Protein AF-A0A928Z2Z4-F1 (afdb_monomer)

Structure (mmCIF, N/CA/C/O backbone):
data_AF-A0A928Z2Z4-F1
#
_entry.id   AF-A0A928Z2Z4-F1
#
loop_
_atom_site.group_PDB
_atom_site.id
_atom_site.type_symbol
_atom_site.label_atom_id
_atom_site.label_alt_id
_atom_site.label_comp_id
_atom_site.label_asym_id
_atom_site.label_entity_id
_atom_site.label_seq_id
_atom_site.pdbx_PDB_ins_code
_atom_site.Cartn_x
_atom_site.Cartn_y
_atom_site.Cartn_z
_atom_site.occupancy
_atom_site.B_iso_or_equiv
_atom_site.auth_seq_id
_atom_site.auth_comp_id
_atom_site.auth_asym_id
_atom_site.auth_atom_id
_atom_site.pdbx_PDB_model_num
ATOM 1 N N . MET A 1 1 ? -18.071 9.740 18.541 1.00 49.12 1 MET A N 1
ATOM 2 C CA . MET A 1 1 ? -18.216 8.530 17.700 1.00 49.12 1 MET A CA 1
ATOM 3 C C . MET A 1 1 ? -17.356 8.720 16.455 1.00 49.12 1 MET A C 1
ATOM 5 O O . MET A 1 1 ? -17.715 9.522 15.602 1.00 49.12 1 MET A O 1
ATOM 9 N N . ALA A 1 2 ? -16.173 8.103 16.381 1.00 55.75 2 ALA A N 1
ATOM 10 C CA . ALA A 1 2 ? -15.325 8.223 15.194 1.00 55.75 2 ALA A CA 1
ATOM 11 C C . ALA A 1 2 ? -16.017 7.515 14.021 1.00 55.75 2 ALA A C 1
ATOM 13 O O . ALA A 1 2 ? -16.291 6.320 14.097 1.00 55.75 2 ALA A O 1
ATOM 14 N N . ARG A 1 3 ? -16.338 8.256 12.956 1.00 61.00 3 ARG A N 1
ATOM 15 C CA . ARG A 1 3 ? -16.936 7.700 11.739 1.00 61.00 3 ARG A CA 1
ATOM 16 C C . ARG A 1 3 ? -15.921 6.742 11.117 1.00 61.00 3 ARG A C 1
ATOM 18 O O . ARG A 1 3 ? -14.971 7.192 10.476 1.00 61.00 3 ARG A O 1
ATOM 25 N N . GLN A 1 4 ? -16.092 5.443 11.350 1.00 61.50 4 GLN A N 1
ATOM 26 C CA . GLN A 1 4 ? -15.283 4.403 10.727 1.00 61.50 4 GLN A CA 1
ATOM 27 C C . GLN A 1 4 ? -15.541 4.506 9.223 1.00 61.50 4 GLN A C 1
ATOM 29 O O . GLN A 1 4 ? -16.620 4.185 8.732 1.00 61.50 4 GLN A O 1
ATOM 34 N N . ARG A 1 5 ? -14.598 5.103 8.492 1.00 66.50 5 ARG A N 1
ATOM 35 C CA . ARG A 1 5 ? -14.699 5.222 7.039 1.00 66.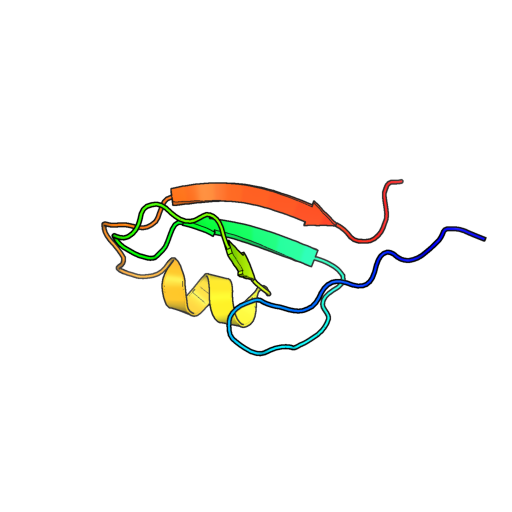50 5 ARG A CA 1
ATOM 36 C C . ARG A 1 5 ? -14.417 3.845 6.485 1.00 66.50 5 ARG A C 1
ATOM 38 O O . ARG A 1 5 ? -13.258 3.536 6.274 1.00 66.50 5 ARG A O 1
ATOM 45 N N . VAL A 1 6 ? -15.433 3.013 6.316 1.00 72.81 6 VAL A N 1
ATOM 46 C CA . VAL A 1 6 ? -15.225 1.692 5.733 1.00 72.81 6 VAL A CA 1
ATOM 47 C C . VAL A 1 6 ? -15.007 1.862 4.233 1.00 72.81 6 VAL A C 1
ATOM 49 O O . VAL A 1 6 ? -15.740 2.588 3.562 1.00 72.81 6 VAL A O 1
ATOM 52 N N . LYS A 1 7 ? -13.919 1.285 3.729 1.00 83.38 7 LYS A N 1
ATOM 53 C CA . LYS A 1 7 ? -13.626 1.195 2.300 1.00 83.38 7 LYS A CA 1
ATOM 54 C C . LYS A 1 7 ? -13.569 -0.275 1.929 1.00 83.38 7 LYS A C 1
ATOM 56 O O . LYS A 1 7 ? -13.202 -1.097 2.769 1.00 83.38 7 LYS A O 1
ATOM 61 N N . CYS A 1 8 ? -13.886 -0.567 0.675 1.00 91.12 8 CYS A N 1
ATOM 62 C CA . CYS A 1 8 ? -13.787 -1.899 0.096 1.00 91.12 8 CYS A CA 1
ATOM 63 C C . CYS A 1 8 ? -12.531 -2.004 -0.771 1.00 91.12 8 CYS A C 1
ATOM 65 O O . CYS A 1 8 ? -12.103 -1.028 -1.387 1.00 91.12 8 CYS A O 1
ATOM 67 N N . CYS A 1 9 ? -11.925 -3.188 -0.789 1.00 93.31 9 CYS A N 1
ATOM 68 C CA . CYS A 1 9 ? -10.800 -3.506 -1.655 1.00 93.31 9 CYS A CA 1
ATOM 69 C C . CYS A 1 9 ? -11.226 -3.417 -3.127 1.00 93.31 9 CYS A C 1
ATOM 71 O O . CYS A 1 9 ? -12.215 -4.044 -3.505 1.00 93.31 9 CYS A O 1
ATOM 73 N N . GLY A 1 10 ? -10.447 -2.726 -3.960 1.00 90.88 10 GLY A N 1
ATOM 74 C CA . GLY A 1 10 ? -10.702 -2.610 -5.401 1.00 90.88 10 GLY A CA 1
ATOM 75 C C . GLY A 1 10 ? -10.631 -3.934 -6.173 1.00 90.88 10 GLY A C 1
ATOM 76 O O . GLY A 1 10 ? -11.179 -4.020 -7.262 1.00 90.88 10 GLY A O 1
ATOM 77 N N . ILE A 1 11 ? -10.008 -4.976 -5.603 1.00 91.94 11 ILE A N 1
ATOM 78 C CA . ILE A 1 11 ? -9.868 -6.298 -6.243 1.00 91.94 11 ILE A CA 1
ATOM 79 C C . ILE A 1 11 ? -10.913 -7.296 -5.734 1.00 91.94 11 ILE A C 1
ATOM 81 O O . ILE A 1 11 ? -11.571 -7.965 -6.522 1.00 91.94 11 ILE A O 1
ATOM 85 N N . CYS A 1 12 ? -11.052 -7.445 -4.413 1.00 93.44 12 CYS A N 1
ATOM 86 C CA . CYS A 1 12 ? -11.894 -8.495 -3.824 1.00 93.44 12 CYS A CA 1
ATOM 87 C C . CYS A 1 12 ? -13.173 -7.981 -3.155 1.00 93.44 12 CYS A C 1
ATOM 89 O O . CYS A 1 12 ? -13.915 -8.782 -2.591 1.00 93.44 12 CYS A O 1
ATOM 91 N N . GLY A 1 13 ? -13.407 -6.666 -3.130 1.00 92.19 13 GLY A N 1
ATOM 92 C CA . GLY A 1 13 ? -14.585 -6.050 -2.511 1.00 92.19 13 GLY A CA 1
ATOM 93 C C . GLY A 1 13 ? -14.637 -6.127 -0.981 1.00 92.19 13 GLY A C 1
ATOM 94 O O . GLY A 1 13 ? -15.530 -5.542 -0.379 1.00 92.19 13 GLY A O 1
ATOM 95 N N . LYS A 1 14 ? -13.683 -6.805 -0.327 1.00 90.75 14 LYS A N 1
ATOM 96 C CA . LYS A 1 14 ? -13.669 -6.958 1.133 1.00 90.75 14 LYS A CA 1
ATOM 97 C C . LYS A 1 14 ? -13.325 -5.655 1.840 1.00 90.75 14 LYS A C 1
ATOM 99 O O . LYS A 1 14 ? -12.432 -4.914 1.420 1.00 90.75 14 LYS A O 1
ATOM 104 N N . GLU A 1 15 ? -13.988 -5.435 2.960 1.00 89.50 15 GLU A N 1
ATOM 105 C CA . GLU A 1 15 ? -13.694 -4.342 3.873 1.00 89.50 15 GLU A CA 1
ATOM 106 C C . GLU A 1 15 ? -12.432 -4.661 4.682 1.00 89.50 15 GLU A C 1
ATOM 108 O O . GLU A 1 15 ? -12.211 -5.794 5.113 1.00 89.50 15 GLU A O 1
ATOM 113 N N . ALA A 1 16 ? -11.573 -3.662 4.881 1.00 88.06 16 ALA A N 1
ATOM 114 C CA . ALA A 1 16 ? -10.361 -3.820 5.675 1.00 88.06 16 ALA A CA 1
ATOM 115 C C . ALA A 1 16 ? -10.041 -2.541 6.448 1.00 88.06 16 ALA A C 1
ATOM 117 O O . ALA A 1 16 ? -10.131 -1.434 5.919 1.00 88.06 16 ALA A O 1
ATOM 118 N N . ALA A 1 17 ? -9.600 -2.697 7.698 1.00 87.44 17 ALA A N 1
ATOM 119 C CA . ALA A 1 17 ? -9.158 -1.575 8.526 1.00 87.44 17 ALA A CA 1
ATOM 120 C C . ALA A 1 17 ? -7.850 -0.941 8.018 1.00 87.44 17 ALA A C 1
ATOM 122 O O . ALA A 1 17 ? -7.559 0.217 8.321 1.00 87.44 17 ALA A O 1
ATOM 123 N N . VAL A 1 18 ? -7.063 -1.702 7.253 1.00 89.00 18 VAL A N 1
ATOM 124 C CA . VAL A 1 18 ? -5.813 -1.275 6.623 1.00 89.00 18 VAL A CA 1
ATOM 125 C C . VAL A 1 18 ? -5.881 -1.622 5.143 1.00 89.00 18 VAL A C 1
ATOM 127 O O . VAL A 1 18 ? -6.157 -2.766 4.784 1.00 89.00 18 VAL A O 1
ATOM 130 N N . MET A 1 19 ? -5.608 -0.637 4.294 1.00 92.94 19 MET A N 1
ATOM 131 C CA . MET A 1 19 ? -5.532 -0.808 2.847 1.00 92.94 19 MET A CA 1
ATOM 132 C C . MET A 1 19 ? -4.255 -0.194 2.304 1.00 92.94 19 MET A C 1
ATOM 134 O O . MET A 1 19 ? -3.740 0.790 2.835 1.00 92.94 19 MET A O 1
ATOM 138 N N . TYR A 1 20 ? -3.769 -0.765 1.219 1.00 94.19 20 TYR A N 1
ATOM 139 C CA . TYR A 1 20 ? -2.562 -0.352 0.534 1.00 94.19 20 TY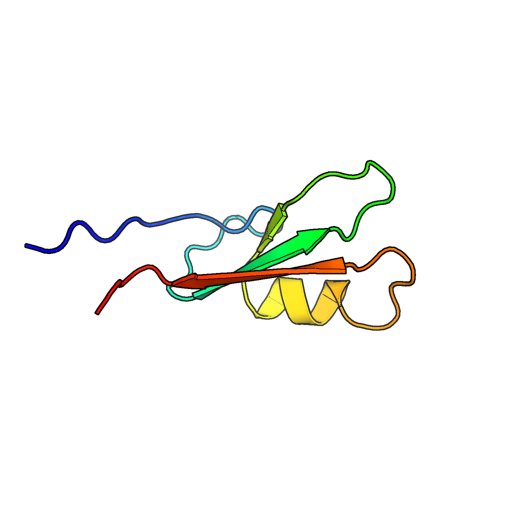R A CA 1
ATOM 140 C C . TYR A 1 20 ? -2.98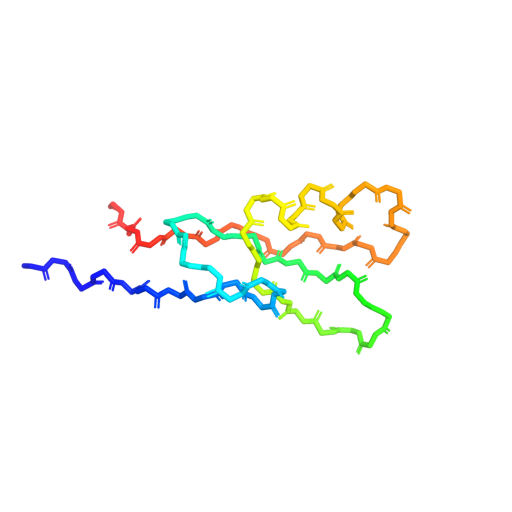2 0.368 -0.733 1.00 94.19 20 TYR A C 1
ATOM 142 O O . TYR A 1 20 ? -3.751 -0.165 -1.531 1.00 94.19 20 TYR A O 1
ATOM 150 N N . ARG A 1 21 ? -2.511 1.603 -0.887 1.00 94.88 21 ARG A N 1
ATOM 151 C CA . ARG A 1 21 ? -2.619 2.320 -2.145 1.00 94.88 21 ARG A CA 1
ATOM 152 C C . ARG A 1 21 ? -1.445 1.887 -3.004 1.00 94.88 21 ARG A C 1
ATOM 154 O O . ARG A 1 21 ? -0.298 2.128 -2.629 1.00 94.88 21 ARG A O 1
ATOM 161 N N . CYS A 1 22 ? -1.716 1.270 -4.137 1.00 94.00 22 CYS A N 1
ATOM 162 C CA . CYS A 1 22 ? -0.678 0.893 -5.078 1.00 94.00 22 CYS A CA 1
ATOM 163 C C . CYS A 1 22 ? -1.180 0.990 -6.508 1.00 94.00 22 CYS A C 1
ATOM 165 O O . CYS A 1 22 ? -2.373 0.885 -6.779 1.00 94.00 22 CYS A O 1
ATOM 167 N N . ARG A 1 23 ? -0.239 1.162 -7.418 1.00 93.94 23 ARG A N 1
ATOM 168 C CA . ARG 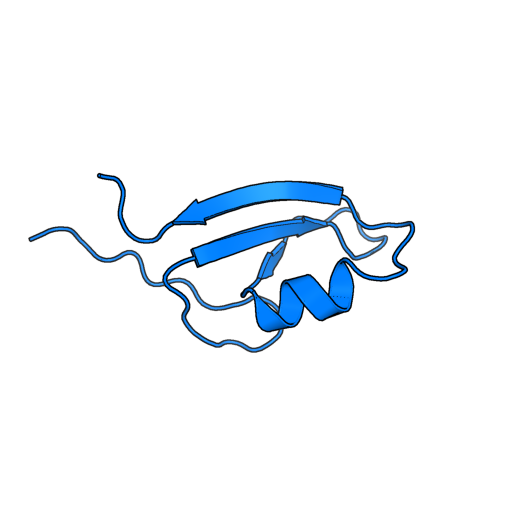A 1 23 ? -0.444 0.970 -8.840 1.00 93.94 23 ARG A CA 1
ATOM 169 C C . ARG A 1 23 ? 0.121 -0.387 -9.184 1.00 93.94 23 ARG A C 1
ATOM 171 O O . ARG A 1 23 ? 1.267 -0.649 -8.848 1.00 93.94 23 ARG A O 1
ATOM 178 N N . HIS A 1 24 ? -0.681 -1.253 -9.774 1.00 89.75 24 HIS A N 1
ATOM 179 C CA . HIS A 1 24 ? -0.248 -2.602 -10.145 1.00 89.75 24 HIS A CA 1
ATOM 180 C C . HIS A 1 24 ? -0.623 -2.968 -11.583 1.00 89.75 24 HIS A C 1
ATOM 182 O O . HIS A 1 24 ? -0.250 -4.039 -12.058 1.00 89.75 24 HIS A O 1
ATOM 188 N N . GLN A 1 25 ? -1.358 -2.083 -12.254 1.00 86.50 25 GLN A N 1
ATOM 189 C CA . GLN A 1 25 ? -1.749 -2.187 -13.648 1.00 86.50 25 GLN A CA 1
ATOM 190 C C . GLN A 1 25 ? -0.924 -1.200 -14.487 1.00 86.50 25 GLN A C 1
ATOM 192 O O . GLN A 1 25 ? -0.423 -0.187 -13.987 1.00 86.50 25 GLN A O 1
ATOM 197 N N . HIS A 1 26 ? -0.775 -1.504 -15.777 1.00 81.50 26 HIS A N 1
ATOM 198 C CA . HIS A 1 26 ? -0.056 -0.654 -16.733 1.00 81.50 26 HIS A CA 1
ATOM 199 C C . HIS A 1 26 ? -0.834 0.609 -17.136 1.00 81.50 26 HIS A C 1
ATOM 201 O O . HIS A 1 26 ? -0.263 1.505 -17.752 1.00 81.50 26 HIS A O 1
ATOM 207 N N . ASP A 1 27 ? -2.114 0.697 -16.774 1.00 83.00 27 ASP A N 1
ATOM 208 C CA . ASP A 1 27 ? -3.011 1.822 -17.062 1.00 83.00 27 ASP A CA 1
ATOM 209 C C . ASP A 1 27 ? -2.681 3.100 -16.269 1.00 83.00 27 ASP A C 1
ATOM 211 O O . ASP A 1 27 ? -3.208 4.175 -16.555 1.00 83.00 27 ASP A O 1
ATOM 215 N N . GLY A 1 28 ? -1.794 3.003 -15.278 1.00 81.44 28 GLY A N 1
ATOM 216 C CA . GLY A 1 28 ? -1.388 4.143 -14.473 1.00 81.44 28 GLY A CA 1
ATOM 217 C C . GLY A 1 28 ? -2.283 4.407 -13.254 1.00 81.44 28 GLY A C 1
ATOM 218 O O . GLY A 1 28 ? -1.994 5.348 -12.509 1.00 81.44 28 GLY A O 1
ATOM 219 N N . GLN A 1 29 ? -3.339 3.617 -13.031 1.00 88.81 29 GLN A N 1
ATOM 220 C CA . GLN A 1 29 ? -4.349 3.897 -12.011 1.00 88.81 29 GLN A CA 1
ATOM 221 C C . GLN A 1 29 ? -3.887 3.522 -10.601 1.00 88.81 29 GLN A C 1
ATOM 223 O O . GLN A 1 29 ? -3.117 2.588 -10.374 1.00 88.81 29 GLN A O 1
ATOM 228 N N . TRP A 1 30 ? -4.355 4.300 -9.626 1.00 91.81 30 TRP A N 1
ATOM 229 C CA . TRP A 1 30 ? -4.081 4.048 -8.216 1.00 91.81 30 TRP A CA 1
ATOM 230 C C . TRP A 1 30 ? -5.246 3.311 -7.575 1.00 91.81 30 TRP A C 1
ATOM 232 O O . TRP A 1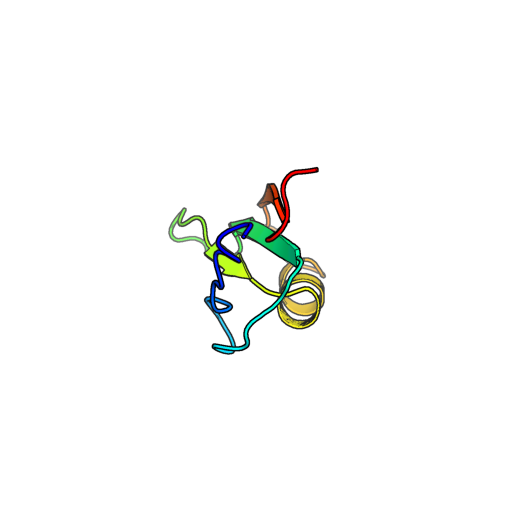 30 ? -6.289 3.914 -7.324 1.00 91.81 30 TRP A O 1
ATOM 242 N N . ASP A 1 31 ? -5.009 2.066 -7.188 1.00 92.44 31 ASP A N 1
ATOM 243 C CA . ASP A 1 31 ? -5.994 1.237 -6.511 1.00 92.44 31 ASP A CA 1
ATOM 244 C C . ASP A 1 31 ? -5.765 1.199 -5.002 1.00 92.44 31 ASP A C 1
ATOM 246 O O . ASP A 1 31 ? -4.641 1.322 -4.507 1.00 92.44 31 ASP A O 1
ATOM 250 N N . LEU A 1 32 ? -6.859 1.031 -4.255 1.00 93.25 32 LEU A N 1
ATOM 251 C CA . LEU A 1 32 ? -6.833 0.757 -2.821 1.00 93.25 32 LEU A CA 1
ATOM 252 C C . LEU A 1 32 ? -7.217 -0.703 -2.592 1.00 93.25 32 LEU A C 1
ATOM 254 O O . LEU A 1 32 ? -8.345 -1.104 -2.879 1.00 93.25 32 LEU A O 1
ATOM 258 N N . ILE A 1 33 ? -6.297 -1.498 -2.055 1.00 94.81 33 ILE A N 1
ATOM 259 C CA . ILE A 1 33 ? -6.492 -2.944 -1.918 1.00 94.81 33 ILE A CA 1
ATOM 260 C C . ILE A 1 33 ? -6.174 -3.436 -0.506 1.00 94.81 33 ILE A C 1
ATOM 262 O O . ILE A 1 33 ? -5.416 -2.817 0.241 1.00 94.81 33 ILE A O 1
ATOM 266 N N . CYS A 1 34 ? -6.787 -4.550 -0.105 1.00 94.50 34 CYS A N 1
ATOM 267 C CA . CYS A 1 34 ? -6.509 -5.182 1.183 1.00 94.50 34 CYS A CA 1
ATOM 268 C C . CYS A 1 34 ? -5.128 -5.858 1.189 1.00 94.50 34 CYS A C 1
ATOM 270 O O . CYS A 1 34 ? -4.512 -6.048 0.141 1.00 94.50 34 CYS A O 1
ATOM 272 N N . ARG A 1 35 ? -4.657 -6.268 2.373 1.00 92.81 35 ARG A N 1
ATOM 273 C CA . ARG A 1 35 ? -3.361 -6.946 2.544 1.00 92.81 35 ARG A CA 1
ATOM 274 C C . ARG A 1 35 ? -3.206 -8.192 1.665 1.00 92.81 35 ARG A C 1
ATOM 276 O O . ARG A 1 35 ? -2.145 -8.381 1.084 1.00 92.81 35 ARG A O 1
ATOM 283 N N . ASP A 1 36 ? -4.245 -9.017 1.555 1.00 93.75 36 ASP A N 1
ATOM 284 C CA . ASP A 1 36 ? -4.168 -10.265 0.786 1.00 93.75 36 ASP A CA 1
ATOM 285 C C . ASP A 1 36 ? -3.980 -9.999 -0.707 1.00 93.75 36 ASP A C 1
ATOM 287 O O . ASP A 1 36 ? -3.152 -10.626 -1.363 1.00 93.75 36 ASP A O 1
ATOM 291 N N . CYS A 1 37 ? -4.735 -9.041 -1.247 1.00 93.50 37 CYS A N 1
ATOM 292 C CA . CYS A 1 37 ? -4.599 -8.633 -2.637 1.00 93.50 37 CYS A CA 1
ATOM 293 C C . CYS A 1 37 ? -3.274 -7.909 -2.872 1.00 93.50 37 CYS A C 1
ATOM 295 O O . CYS A 1 37 ? -2.643 -8.136 -3.897 1.00 93.50 37 CYS A O 1
ATOM 297 N N . TRP A 1 38 ? -2.829 -7.099 -1.909 1.00 94.06 38 TRP A N 1
ATOM 298 C CA . TRP A 1 38 ? -1.532 -6.437 -1.954 1.00 94.06 38 TRP A CA 1
ATOM 299 C C . TRP A 1 38 ? -0.389 -7.436 -2.087 1.00 94.06 38 TRP A C 1
ATOM 301 O O . TRP A 1 38 ? 0.368 -7.324 -3.041 1.00 94.06 38 TRP A O 1
ATOM 311 N N . ASN A 1 39 ? -0.338 -8.464 -1.235 1.00 93.06 39 ASN A N 1
ATOM 312 C CA . ASN A 1 39 ? 0.681 -9.514 -1.320 1.00 93.06 39 ASN A CA 1
ATOM 313 C C . ASN A 1 39 ? 0.719 -10.192 -2.698 1.00 93.06 39 ASN A C 1
ATOM 315 O O . ASN A 1 39 ? 1.797 -10.500 -3.191 1.00 93.06 39 ASN A O 1
ATOM 319 N N . ARG A 1 40 ? -0.444 -10.396 -3.332 1.00 91.94 40 ARG A N 1
ATOM 320 C CA . ARG A 1 40 ? -0.528 -10.999 -4.671 1.00 91.94 40 ARG A CA 1
ATOM 321 C C . ARG A 1 40 ? -0.006 -10.080 -5.771 1.00 91.94 40 ARG A C 1
ATOM 323 O O . ARG A 1 40 ? 0.618 -10.570 -6.699 1.00 91.94 40 ARG A O 1
ATOM 330 N N . VAL A 1 41 ? -0.289 -8.777 -5.699 1.00 90.62 41 VAL A N 1
ATOM 331 C CA . VAL A 1 41 ? 0.096 -7.829 -6.762 1.00 90.62 41 VAL A CA 1
ATOM 332 C C . VAL A 1 41 ? 1.471 -7.202 -6.558 1.00 90.62 41 VAL A C 1
ATOM 334 O O . VAL A 1 41 ? 2.013 -6.645 -7.508 1.00 90.62 41 VAL A O 1
ATOM 337 N N . SER A 1 42 ? 2.009 -7.229 -5.336 1.00 89.00 42 SER A N 1
ATOM 338 C CA . SER A 1 42 ? 3.337 -6.698 -5.016 1.00 89.00 42 SER A CA 1
ATOM 339 C C . SER A 1 42 ? 4.458 -7.691 -5.307 1.00 89.00 42 SER A C 1
ATOM 341 O O . SER A 1 42 ? 5.609 -7.281 -5.414 1.00 89.00 42 SER A O 1
ATOM 343 N N . GLN A 1 43 ? 4.144 -8.986 -5.380 1.00 89.38 43 GLN A N 1
ATOM 344 C CA . GLN A 1 43 ? 5.105 -10.019 -5.761 1.00 89.38 43 GLN A CA 1
ATOM 345 C C . GLN A 1 43 ? 5.279 -10.039 -7.283 1.00 89.38 43 GLN A C 1
ATOM 347 O O . GLN A 1 43 ? 4.294 -10.032 -8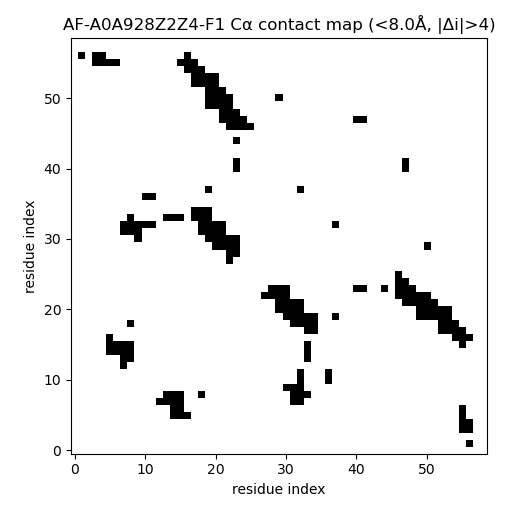.016 1.00 89.38 43 GLN A O 1
ATOM 352 N N . ASP A 1 44 ? 6.537 -10.024 -7.734 1.00 81.88 44 ASP A N 1
ATOM 353 C CA . ASP A 1 44 ? 6.952 -10.215 -9.134 1.00 81.88 44 ASP A CA 1
ATOM 354 C C . ASP A 1 44 ? 6.285 -9.295 -10.174 1.00 81.88 44 ASP A C 1
ATOM 356 O O . ASP A 1 44 ? 6.193 -9.628 -11.356 1.00 81.88 44 ASP A O 1
ATOM 360 N N . ASN A 1 45 ? 5.840 -8.106 -9.760 1.00 85.19 45 ASN A N 1
ATOM 361 C CA . ASN A 1 45 ? 5.172 -7.164 -10.651 1.00 85.19 45 ASN A CA 1
ATOM 362 C C . ASN A 1 45 ? 6.069 -5.952 -10.976 1.00 85.19 45 ASN A C 1
ATOM 364 O O . ASN A 1 45 ? 6.236 -5.072 -10.129 1.00 85.19 45 ASN A O 1
ATOM 368 N N . PRO A 1 46 ? 6.608 -5.840 -12.205 1.00 85.50 46 PRO A N 1
ATOM 369 C CA . PRO A 1 46 ? 7.467 -4.722 -12.604 1.00 85.50 46 PRO A CA 1
ATOM 370 C C . PRO A 1 46 ? 6.711 -3.391 -12.737 1.00 85.50 46 PRO A C 1
ATOM 372 O O . PRO A 1 46 ? 7.321 -2.325 -12.677 1.00 85.50 46 PRO A O 1
ATOM 375 N N . ALA A 1 47 ? 5.385 -3.428 -12.900 1.00 86.75 47 ALA A N 1
ATOM 376 C CA . ALA A 1 47 ? 4.540 -2.236 -12.937 1.00 86.75 47 ALA A CA 1
ATOM 377 C C . ALA A 1 47 ? 4.135 -1.752 -11.533 1.00 86.75 47 ALA A C 1
ATOM 379 O O . ALA A 1 47 ? 3.503 -0.696 -11.405 1.00 86.75 47 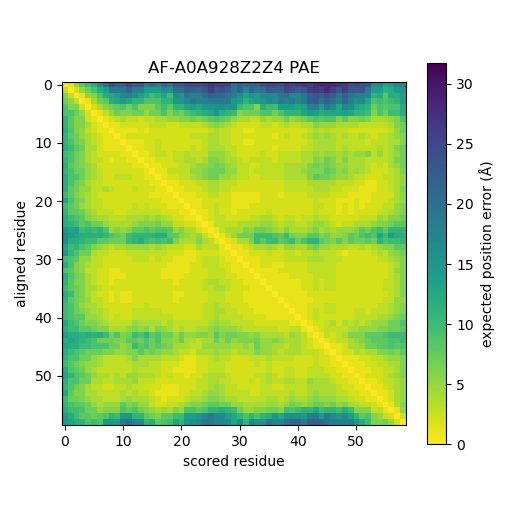ALA A O 1
ATOM 380 N N . TYR A 1 48 ? 4.489 -2.506 -10.485 1.00 91.62 48 TYR A N 1
ATOM 381 C CA . TYR A 1 48 ? 4.075 -2.209 -9.124 1.00 91.62 48 TYR A CA 1
ATOM 382 C C . TYR A 1 48 ? 4.727 -0.930 -8.587 1.00 91.62 48 TYR A C 1
ATOM 384 O O . TYR A 1 48 ? 5.948 -0.779 -8.560 1.00 91.62 48 TYR A O 1
ATOM 392 N N . GLN A 1 49 ? 3.896 -0.014 -8.089 1.00 92.88 49 GLN A N 1
ATOM 393 C CA . GLN A 1 49 ? 4.328 1.171 -7.357 1.00 92.88 49 GLN A CA 1
ATOM 394 C C . GLN A 1 49 ? 3.520 1.339 -6.079 1.00 92.88 49 GLN A C 1
ATOM 396 O O . GLN A 1 49 ? 2.288 1.300 -6.080 1.00 92.88 49 GLN A O 1
ATOM 401 N N . TYR A 1 50 ? 4.224 1.572 -4.977 1.00 93.75 50 TYR A N 1
ATOM 402 C CA . TYR A 1 50 ? 3.615 1.819 -3.679 1.00 93.75 50 TYR A CA 1
ATOM 403 C C . TYR A 1 50 ? 3.259 3.303 -3.505 1.00 93.75 50 TYR A C 1
ATOM 405 O O . TYR A 1 50 ? 4.084 4.179 -3.742 1.00 93.75 50 TYR A O 1
ATOM 413 N N . GLY A 1 51 ? 2.031 3.582 -3.063 1.00 93.31 51 GLY A N 1
ATOM 414 C CA . GLY A 1 51 ? 1.468 4.932 -2.911 1.00 93.31 51 GLY A CA 1
ATOM 415 C C . GLY A 1 51 ? 1.011 5.268 -1.492 1.00 93.31 51 GLY A C 1
ATOM 416 O O . GLY A 1 51 ? 0.359 6.294 -1.286 1.00 93.31 51 GLY A O 1
ATOM 417 N N . GLY A 1 52 ? 1.310 4.405 -0.518 1.00 94.06 52 GLY A N 1
ATOM 418 C CA . GLY A 1 52 ? 1.008 4.619 0.896 1.00 94.06 52 GLY A CA 1
ATOM 419 C C . GLY A 1 52 ? 0.017 3.619 1.489 1.00 94.06 52 GLY A C 1
ATOM 420 O O . GLY A 1 52 ? -0.596 2.805 0.803 1.00 94.06 52 GLY A O 1
ATOM 421 N N . THR A 1 53 ? -0.148 3.699 2.807 1.00 92.75 53 THR A N 1
ATOM 422 C CA . THR A 1 53 ? -1.103 2.877 3.555 1.00 92.75 53 THR A CA 1
ATOM 423 C C . THR A 1 53 ? -2.220 3.764 4.077 1.00 92.75 53 THR A C 1
ATOM 425 O O . THR A 1 53 ? -1.981 4.750 4.774 1.00 92.75 53 THR A O 1
ATOM 428 N N . TRP A 1 54 ? -3.455 3.395 3.772 1.00 90.12 54 TRP A N 1
ATOM 429 C CA . TRP A 1 54 ? -4.641 3.988 4.360 1.00 90.12 54 TRP A CA 1
ATOM 430 C C . TRP A 1 54 ? -5.085 3.158 5.573 1.00 90.12 54 TRP A C 1
ATOM 432 O O . TRP A 1 54 ? -5.087 1.927 5.533 1.00 90.12 54 TRP A O 1
ATOM 442 N N . LYS A 1 55 ? -5.461 3.836 6.662 1.00 88.50 55 LYS A N 1
ATOM 443 C CA . LYS A 1 55 ? -5.988 3.221 7.887 1.00 88.50 55 LYS A CA 1
ATOM 444 C C . LYS A 1 55 ? -7.362 3.813 8.193 1.00 88.50 55 LYS A C 1
ATOM 446 O O . LYS A 1 55 ? -7.528 5.032 8.138 1.00 88.50 55 LYS A O 1
ATOM 451 N N . ALA A 1 56 ? -8.323 2.958 8.531 1.00 83.06 56 ALA A N 1
ATOM 452 C CA . ALA A 1 56 ? -9.703 3.349 8.829 1.00 83.06 56 ALA A CA 1
ATOM 453 C C . ALA A 1 56 ? -9.811 4.269 10.053 1.00 83.06 56 ALA A C 1
ATOM 455 O O . ALA A 1 56 ? -10.688 5.131 10.111 1.00 83.06 56 ALA A O 1
ATOM 456 N N . THR A 1 57 ? -8.883 4.120 10.996 1.00 78.44 57 THR A N 1
ATOM 457 C CA . THR A 1 57 ? -8.794 4.939 12.202 1.00 78.44 57 THR A CA 1
ATOM 458 C C . THR A 1 57 ? -7.602 5.884 12.080 1.00 78.44 57 THR A C 1
ATOM 460 O O . THR A 1 57 ? -6.457 5.435 12.004 1.00 78.44 57 THR A O 1
ATOM 463 N N . LYS A 1 58 ? -7.860 7.196 12.078 1.00 66.62 58 LYS A N 1
ATOM 464 C CA . LYS A 1 58 ? -6.840 8.195 12.421 1.00 66.62 58 LYS A CA 1
ATOM 465 C C . LYS A 1 58 ? -6.827 8.299 13.946 1.00 66.62 58 LYS A C 1
ATOM 467 O O . LYS A 1 58 ? -7.884 8.546 14.522 1.00 66.62 58 LYS A O 1
ATOM 472 N N . ARG A 1 59 ? -5.686 7.997 14.566 1.00 61.19 59 ARG A N 1
ATOM 473 C CA . ARG A 1 59 ? -5.479 8.182 16.006 1.00 61.19 59 ARG A CA 1
ATOM 474 C C . ARG A 1 59 ? -5.063 9.620 16.274 1.00 61.19 59 ARG A C 1
ATOM 476 O O . ARG A 1 59 ? -4.398 10.183 15.374 1.00 61.19 59 ARG A O 1
#

Solvent-accessible surface area (backbone atoms only — not comparable to full-atom values): 3586 Å² total; per-residue (Å²): 130,84,78,71,59,82,48,54,15,74,82,78,60,49,72,48,64,50,30,40,29,30,23,61,50,90,86,72,53,79,42,46,24,30,66,7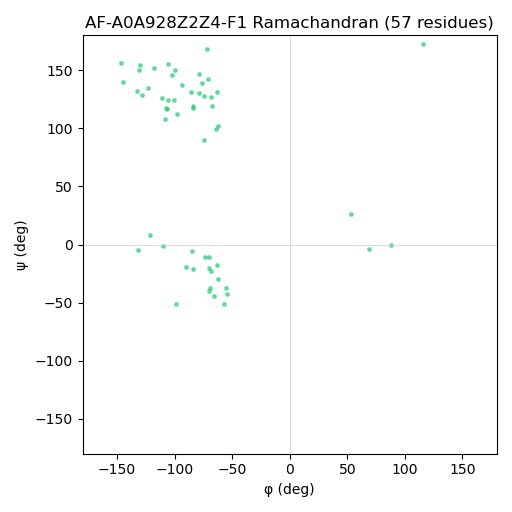3,57,41,60,62,45,64,53,95,39,92,57,44,41,87,68,53,75,49,58,40,70,84,132

pLDDT: mean 86.26, std 10.71, range [49.12, 94.88]

Secondary structure (DSSP, 8-state):
-------B-TTT--B-SEEEEEE-STT---EEE-HHHHHHHHSS-TT-EEEEEEES---

Nearest PDB structures (foldseek):
  5oy3-assembly1_A  TM=6.335E-01  e=1.291E+00  Homo sapiens
  7zwc-assembly1_b  TM=5.596E-01  e=1.660E+00  Homo sapiens
  7xlc-assembly1_B  TM=1.979E-01  e=2.576E+00  Homo sapiens

Radius of gyration: 11.89 Å; 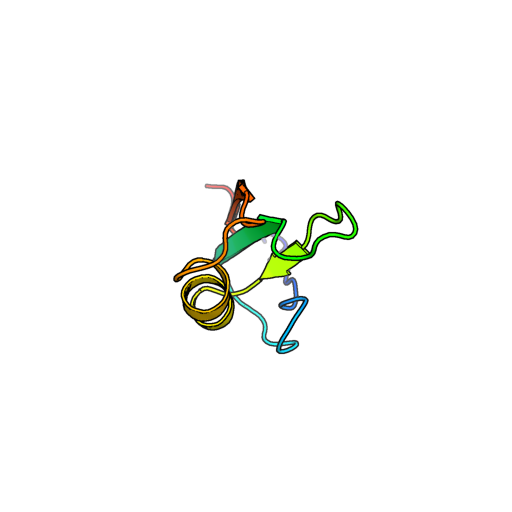Cα contacts (8 Å, |Δi|>4): 106; chains: 1; bounding box: 26×20×35 Å

Organism: NCBI:txid2777977

Mean predicted aligned error: 5.22 Å

Sequence (59 aa):
MARQRVKCCGICGKEAAVMYRCRHQHDGQWDLICRDCWNRVSQDNPAYQYGGTWKATKR

Foldseek 3Di:
DQPQPWDAFPPPRDTDQKWWFKDQDPVPDTGTHDPVVCVVRVPPGPRIDTDDMDGSDDD